Protein AF-A0A165UAQ0-F1 (afdb_monomer_lite)

Radius of gyration: 15.71 Å; chains: 1; bounding box: 30×29×44 Å

Structure (mmCIF, N/CA/C/O backbone):
data_AF-A0A165UAQ0-F1
#
_entry.id   AF-A0A165UAQ0-F1
#
loop_
_atom_site.group_PDB
_atom_site.id
_atom_site.type_symbol
_atom_site.label_atom_id
_atom_site.label_alt_id
_atom_site.label_comp_id
_atom_site.label_asym_id
_atom_site.label_entity_id
_atom_site.label_seq_id
_atom_site.pdbx_PDB_ins_code
_atom_site.Cartn_x
_atom_site.Cartn_y
_atom_site.Cartn_z
_atom_site.occupancy
_atom_site.B_iso_or_equiv
_atom_site.auth_seq_id
_atom_site.auth_comp_id
_atom_site.auth_asym_id
_atom_site.auth_atom_id
_atom_site.pdbx_PDB_model_num
ATOM 1 N N . MET A 1 1 ? -14.335 -1.070 22.738 1.00 68.88 1 MET A N 1
ATOM 2 C CA . MET A 1 1 ? -13.480 0.134 22.756 1.00 68.88 1 MET A CA 1
ATOM 3 C C . MET A 1 1 ? -14.364 1.338 23.028 1.00 68.88 1 MET A C 1
ATOM 5 O O . MET A 1 1 ? -15.412 1.428 22.403 1.00 68.88 1 MET A O 1
ATOM 9 N N . ASN A 1 2 ? -13.967 2.229 23.938 1.00 82.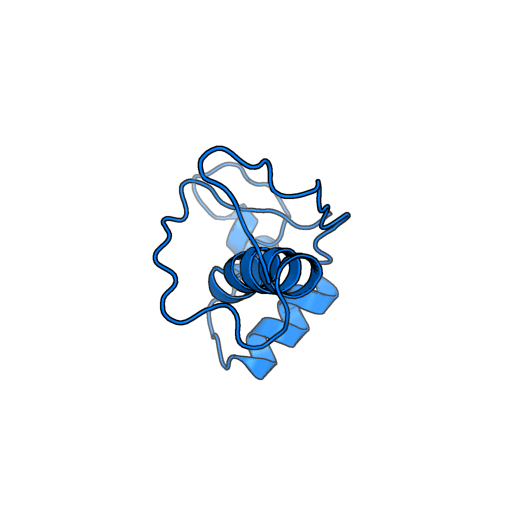25 2 ASN A N 1
ATOM 10 C CA . ASN A 1 2 ? -14.655 3.506 24.138 1.00 82.25 2 ASN A CA 1
ATOM 11 C C . ASN A 1 2 ? -13.946 4.552 23.273 1.00 82.25 2 ASN A C 1
ATOM 13 O O . ASN A 1 2 ? -12.858 4.995 23.628 1.00 82.25 2 ASN A O 1
ATOM 17 N N . CYS A 1 3 ? -14.520 4.878 22.118 1.00 87.69 3 CYS A N 1
ATOM 18 C CA . CYS A 1 3 ? -14.059 5.963 21.255 1.00 87.69 3 CYS A CA 1
ATOM 19 C C . CYS A 1 3 ? -14.945 7.198 21.454 1.00 87.69 3 CYS A C 1
ATOM 21 O O . CYS A 1 3 ? -16.154 7.059 21.649 1.00 87.69 3 CYS A O 1
ATOM 23 N N . VAL A 1 4 ? -14.360 8.393 21.381 1.00 94.56 4 VAL A N 1
ATOM 24 C CA . VAL A 1 4 ? -15.104 9.664 21.397 1.00 94.56 4 VAL A CA 1
ATOM 25 C C . VAL A 1 4 ? -15.021 10.357 20.038 1.00 94.56 4 VAL A C 1
ATOM 27 O O . VAL A 1 4 ? -14.072 10.151 19.281 1.00 94.56 4 VAL A O 1
ATOM 30 N N . GLU A 1 5 ? -16.026 11.167 19.704 1.00 95.62 5 GLU A N 1
ATOM 31 C CA . GLU A 1 5 ? -16.011 11.956 18.470 1.00 95.62 5 GLU A CA 1
ATOM 32 C C . GLU A 1 5 ? -14.790 12.888 18.435 1.00 95.62 5 GLU A C 1
ATOM 34 O O . GLU A 1 5 ? -14.402 13.465 19.450 1.00 95.62 5 GLU A O 1
ATOM 39 N N . GLY A 1 6 ? -14.151 12.995 17.268 1.00 95.38 6 GLY A N 1
ATOM 40 C CA . GLY A 1 6 ? -12.935 13.792 17.086 1.00 95.38 6 GLY A CA 1
ATOM 41 C C . GLY A 1 6 ? -11.661 13.165 17.662 1.00 95.38 6 GLY A C 1
ATOM 42 O O . GLY A 1 6 ? -10.592 13.761 17.542 1.00 95.38 6 GLY A O 1
ATOM 43 N N . GLN A 1 7 ? -11.733 11.969 18.258 1.00 95.25 7 GLN A N 1
ATOM 44 C CA . GLN A 1 7 ? -10.548 11.273 18.748 1.00 95.25 7 GLN A CA 1
ATOM 45 C C . GLN A 1 7 ? -9.581 10.966 17.600 1.00 95.25 7 GLN A C 1
ATOM 47 O O . GLN A 1 7 ? -9.938 10.309 16.621 1.00 95.25 7 GLN A O 1
ATOM 52 N N . ALA A 1 8 ? -8.332 11.402 17.756 1.00 95.44 8 ALA A N 1
ATOM 53 C CA . ALA A 1 8 ? -7.269 11.061 16.826 1.00 95.44 8 ALA A CA 1
ATOM 54 C C . ALA A 1 8 ? -6.953 9.559 16.892 1.00 95.44 8 ALA A C 1
ATOM 56 O O . ALA A 1 8 ? -6.806 8.980 17.974 1.00 95.44 8 ALA A O 1
ATOM 57 N N . ILE A 1 9 ? -6.817 8.940 15.721 1.00 94.88 9 ILE A N 1
ATOM 58 C CA . ILE A 1 9 ? -6.252 7.595 15.596 1.00 94.88 9 ILE A CA 1
ATOM 59 C C . ILE A 1 9 ? -4.730 7.722 15.783 1.00 94.88 9 ILE A C 1
ATOM 61 O O . ILE A 1 9 ? -4.147 8.658 15.228 1.00 94.88 9 ILE A O 1
ATOM 65 N N . PRO A 1 10 ? -4.079 6.834 16.560 1.00 95.44 10 PRO A N 1
ATOM 66 C CA . PRO A 1 10 ? -2.629 6.838 16.707 1.00 95.44 10 PRO A CA 1
ATOM 67 C C . PRO A 1 10 ? -1.914 6.744 15.360 1.00 95.44 10 PRO A C 1
ATOM 69 O O . PRO A 1 10 ? -2.396 6.085 14.437 1.00 95.44 10 PRO A O 1
ATOM 72 N N . GLU A 1 11 ? -0.741 7.370 15.273 1.00 96.69 11 GLU A N 1
ATOM 73 C CA . GLU A 1 11 ? 0.115 7.221 14.102 1.00 96.69 11 GLU A CA 1
ATOM 74 C C . GLU A 1 11 ? 0.480 5.747 13.897 1.00 96.69 11 GLU A C 1
ATOM 76 O O . GLU A 1 11 ? 0.796 5.011 14.836 1.00 96.69 11 GLU A O 1
ATOM 81 N N . TRP A 1 12 ? 0.439 5.327 12.639 1.00 97.12 12 TRP A N 1
ATOM 82 C CA . TRP A 1 12 ? 0.856 4.008 12.208 1.00 97.12 12 TRP A CA 1
ATOM 83 C C . TRP A 1 12 ? 1.593 4.151 10.883 1.00 97.12 12 TRP A C 1
ATOM 85 O O . TRP A 1 12 ? 1.132 4.851 9.980 1.00 97.12 12 TRP A O 1
ATOM 95 N N . VAL A 1 13 ? 2.736 3.482 10.764 1.00 95.25 13 VAL A N 1
ATOM 96 C CA . VAL A 1 13 ? 3.628 3.619 9.613 1.00 95.25 13 VAL A CA 1
ATOM 97 C C . VAL A 1 13 ? 3.862 2.248 8.991 1.00 95.25 13 VAL A C 1
ATOM 99 O O . VAL A 1 13 ? 4.288 1.317 9.672 1.00 95.25 13 VAL A O 1
ATOM 102 N N . MET A 1 14 ? 3.623 2.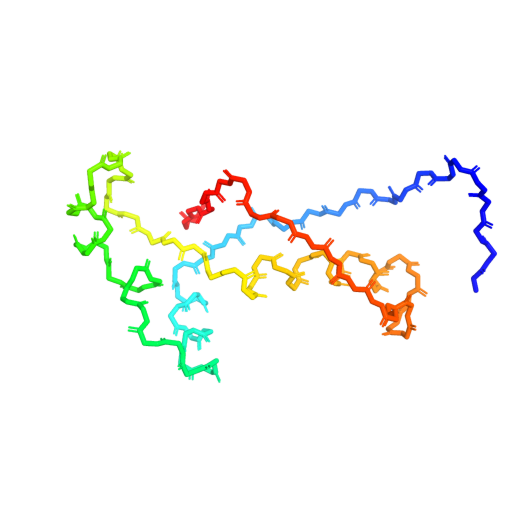141 7.681 1.00 92.94 14 MET A N 1
ATOM 103 C CA . MET A 1 14 ? 4.184 1.072 6.854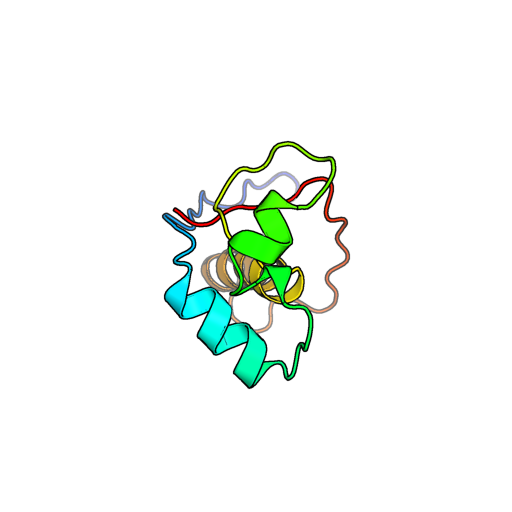 1.00 92.94 14 MET A CA 1
ATOM 104 C C . MET A 1 14 ? 5.539 1.569 6.344 1.00 92.94 14 MET A C 1
ATOM 106 O O . MET A 1 14 ? 5.552 2.431 5.467 1.00 92.94 14 MET A O 1
ATOM 110 N N . PRO A 1 15 ? 6.663 1.098 6.911 1.00 91.88 15 PRO A N 1
ATOM 111 C CA . PRO A 1 15 ? 7.967 1.711 6.669 1.00 91.88 15 PRO A CA 1
ATOM 112 C C . PRO A 1 15 ? 8.440 1.556 5.224 1.00 91.88 15 PRO A C 1
ATOM 114 O O . PRO A 1 15 ? 9.146 2.419 4.719 1.00 91.88 15 PRO A O 1
ATOM 117 N N . GLU A 1 16 ? 8.058 0.465 4.562 1.00 92.00 16 GLU A N 1
ATOM 118 C CA . GLU A 1 16 ? 8.477 0.166 3.198 1.00 92.00 16 GLU A CA 1
ATOM 119 C C . GLU A 1 16 ? 7.504 -0.799 2.516 1.00 92.00 16 GLU A C 1
ATOM 121 O O . GLU A 1 16 ? 6.839 -1.617 3.159 1.00 92.00 16 GLU A O 1
ATOM 126 N N . VAL A 1 17 ? 7.488 -0.763 1.183 1.00 90.94 17 VAL A N 1
ATOM 127 C CA . VAL A 1 17 ? 6.840 -1.786 0.361 1.00 90.94 17 VAL A CA 1
ATOM 128 C C . VAL A 1 17 ? 7.902 -2.478 -0.482 1.00 90.94 17 VAL A C 1
ATOM 130 O O . VAL A 1 17 ? 8.352 -1.959 -1.494 1.00 90.94 17 VAL A O 1
ATOM 133 N N . SER A 1 18 ? 8.332 -3.673 -0.090 1.00 94.00 18 SER A N 1
ATOM 134 C CA . SER A 1 18 ? 9.358 -4.397 -0.850 1.00 94.00 18 SER A CA 1
ATOM 135 C C . SER A 1 18 ? 8.786 -5.025 -2.130 1.00 94.00 18 SER A C 1
ATOM 137 O O . SER A 1 18 ? 7.753 -5.702 -2.070 1.00 94.00 18 SER A O 1
ATOM 139 N N . ALA A 1 19 ? 9.510 -4.926 -3.248 1.00 96.19 19 ALA A N 1
ATOM 140 C CA . ALA A 1 19 ? 9.146 -5.572 -4.516 1.00 96.19 19 ALA A CA 1
ATOM 141 C C . ALA A 1 19 ? 8.963 -7.098 -4.401 1.00 96.19 19 ALA A C 1
ATOM 143 O O . ALA A 1 19 ? 8.074 -7.672 -5.027 1.00 96.19 19 ALA A O 1
ATOM 144 N N . GLU A 1 20 ? 9.765 -7.757 -3.561 1.00 95.69 20 GLU A N 1
ATOM 145 C CA . GLU A 1 20 ? 9.653 -9.198 -3.318 1.00 95.69 20 GLU A CA 1
ATOM 146 C C . GLU A 1 20 ? 8.288 -9.569 -2.718 1.00 95.69 20 GLU A C 1
ATOM 148 O O . GLU A 1 20 ? 7.579 -10.418 -3.260 1.00 95.69 20 GLU A O 1
ATOM 153 N N . ARG A 1 21 ? 7.868 -8.880 -1.646 1.00 93.81 21 ARG A N 1
ATOM 154 C CA . ARG A 1 21 ? 6.552 -9.109 -1.027 1.00 93.81 21 ARG A CA 1
ATOM 155 C C . ARG A 1 21 ? 5.402 -8.790 -1.982 1.00 93.81 21 ARG A C 1
ATOM 157 O O . ARG A 1 21 ? 4.397 -9.495 -1.944 1.00 93.81 21 ARG A O 1
ATOM 164 N N . MET A 1 22 ? 5.544 -7.793 -2.861 1.00 96.56 22 MET A N 1
ATOM 165 C CA . MET A 1 22 ? 4.532 -7.509 -3.888 1.00 96.56 22 MET A CA 1
ATOM 166 C C . MET A 1 22 ? 4.394 -8.659 -4.885 1.00 96.56 22 MET A C 1
ATOM 168 O O . MET A 1 22 ? 3.271 -9.076 -5.167 1.00 96.56 22 MET A O 1
ATOM 172 N N . ARG A 1 23 ? 5.500 -9.249 -5.354 1.00 96.38 23 ARG A N 1
ATOM 173 C CA . ARG A 1 23 ? 5.452 -10.454 -6.199 1.00 96.38 23 ARG A CA 1
ATOM 174 C C . ARG A 1 23 ? 4.773 -11.620 -5.473 1.00 96.38 23 ARG A C 1
ATOM 176 O O . ARG A 1 23 ? 3.913 -12.279 -6.056 1.00 96.38 23 ARG A O 1
ATOM 183 N N . THR A 1 24 ? 5.114 -11.857 -4.207 1.00 95.44 24 THR A N 1
ATOM 184 C CA . THR A 1 24 ? 4.470 -12.903 -3.395 1.00 95.44 24 THR A CA 1
ATOM 185 C C . THR A 1 24 ? 2.970 -12.652 -3.253 1.00 95.44 24 THR A C 1
ATOM 187 O O . THR A 1 24 ? 2.169 -13.570 -3.437 1.00 95.44 24 THR A O 1
ATOM 190 N N . MET A 1 25 ? 2.564 -11.405 -2.999 1.00 94.94 25 MET A N 1
ATOM 191 C CA . MET A 1 25 ? 1.148 -11.074 -2.884 1.00 94.94 25 MET A CA 1
ATOM 192 C C . MET A 1 25 ? 0.384 -11.200 -4.196 1.00 94.94 25 MET A C 1
ATOM 194 O O . MET A 1 25 ? -0.755 -11.658 -4.168 1.00 94.94 25 MET A O 1
ATOM 198 N N . ALA A 1 26 ? 0.989 -10.867 -5.338 1.00 96.31 26 ALA A N 1
ATOM 199 C CA . ALA A 1 26 ? 0.367 -11.106 -6.637 1.00 96.31 26 ALA A CA 1
ATOM 200 C C . ALA A 1 26 ? -0.002 -12.586 -6.817 1.00 96.31 26 ALA A C 1
ATOM 202 O O . ALA A 1 26 ? -1.128 -12.904 -7.200 1.00 96.31 26 ALA A O 1
ATOM 203 N N . ALA A 1 27 ? 0.912 -13.493 -6.458 1.00 95.88 27 ALA A N 1
ATOM 204 C CA . ALA A 1 27 ? 0.661 -14.928 -6.524 1.00 95.88 27 ALA A CA 1
ATOM 205 C C . ALA A 1 27 ? -0.463 -15.370 -5.567 1.00 95.88 27 ALA A C 1
ATOM 207 O O . ALA A 1 27 ? -1.374 -16.082 -5.987 1.00 95.88 27 ALA A O 1
ATOM 208 N N . ILE A 1 28 ? -0.443 -14.914 -4.307 1.00 95.62 28 ILE A N 1
ATOM 209 C CA . ILE A 1 28 ? -1.469 -15.255 -3.300 1.00 95.62 28 ILE A CA 1
ATOM 210 C C . ILE A 1 28 ? -2.858 -14.761 -3.728 1.00 95.62 28 ILE A C 1
ATOM 212 O O . ILE A 1 28 ? -3.841 -15.495 -3.622 1.00 95.62 28 ILE A O 1
ATOM 216 N N . LEU A 1 29 ? -2.947 -13.528 -4.231 1.00 94.88 29 LEU A N 1
ATOM 217 C CA . LEU A 1 29 ? -4.208 -12.931 -4.680 1.00 94.88 29 LEU A CA 1
ATOM 218 C C . LEU A 1 29 ? -4.663 -13.455 -6.042 1.00 94.88 29 LEU A C 1
ATOM 220 O O . LEU A 1 29 ? -5.801 -13.196 -6.429 1.00 94.88 29 LEU A O 1
ATOM 224 N N . ARG A 1 30 ? -3.804 -14.204 -6.749 1.00 96.00 30 ARG A N 1
ATOM 225 C CA . ARG A 1 30 ? -3.996 -14.596 -8.152 1.00 96.00 30 ARG A CA 1
ATOM 226 C C . ARG A 1 30 ? -4.242 -13.373 -9.040 1.00 96.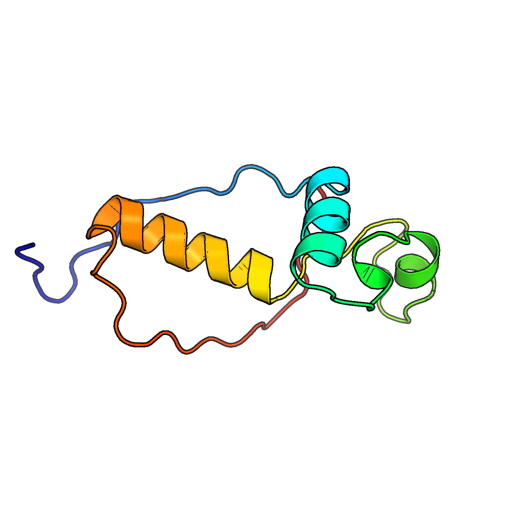00 30 ARG A C 1
ATOM 228 O O . ARG A 1 30 ? -5.089 -13.407 -9.927 1.00 96.00 30 ARG A O 1
ATOM 235 N N . ASP A 1 31 ? -3.510 -12.296 -8.769 1.00 96.31 31 ASP A N 1
ATOM 236 C CA . ASP A 1 31 ? -3.538 -11.064 -9.549 1.00 96.31 31 ASP A CA 1
ATOM 237 C C . ASP A 1 31 ? -2.535 -11.179 -10.712 1.00 96.31 31 ASP A C 1
ATOM 239 O O . ASP A 1 31 ? -1.326 -11.211 -10.464 1.00 96.31 31 ASP A O 1
ATOM 243 N N . PRO A 1 32 ? -2.999 -11.278 -11.974 1.00 96.62 32 PRO A N 1
ATOM 244 C CA . PRO A 1 32 ? -2.131 -11.471 -13.129 1.00 96.62 32 PRO A CA 1
ATOM 245 C C . PRO A 1 32 ? -1.508 -10.164 -13.646 1.00 96.62 32 PRO A C 1
ATOM 247 O O . PRO A 1 32 ? -0.801 -10.204 -14.652 1.00 96.62 32 PRO A O 1
ATOM 250 N N . ASN A 1 33 ? -1.742 -9.016 -13.002 1.00 97.31 33 ASN A N 1
ATOM 251 C CA . ASN A 1 33 ? -1.231 -7.734 -13.471 1.00 97.31 33 ASN A CA 1
ATOM 252 C C . ASN A 1 33 ? 0.301 -7.604 -13.287 1.00 97.31 33 ASN A C 1
ATOM 254 O O . ASN A 1 33 ? 0.771 -7.450 -12.156 1.00 97.31 33 ASN A O 1
ATOM 258 N N . PRO A 1 34 ? 1.099 -7.572 -14.374 1.00 97.50 34 PRO A N 1
ATOM 259 C CA . PRO A 1 34 ? 2.558 -7.630 -14.291 1.00 97.50 34 PRO A CA 1
ATOM 260 C C . PRO A 1 34 ? 3.200 -6.421 -13.612 1.00 97.50 34 PRO A C 1
ATOM 262 O O . PRO A 1 34 ? 4.333 -6.520 -13.147 1.00 97.50 34 PRO A O 1
ATOM 265 N N . LEU A 1 35 ? 2.482 -5.303 -13.474 1.00 97.56 35 LEU A N 1
ATOM 266 C CA . LEU A 1 35 ? 2.991 -4.075 -12.853 1.00 97.56 35 LEU A CA 1
ATOM 267 C C . LEU A 1 35 ? 3.467 -4.267 -11.401 1.00 97.56 35 LEU A C 1
ATOM 269 O O . LEU A 1 35 ? 4.199 -3.431 -10.868 1.00 97.56 35 LEU A O 1
ATOM 273 N N . HIS A 1 36 ? 3.076 -5.371 -10.767 1.00 97.56 36 HIS A N 1
ATOM 274 C CA . HIS A 1 36 ? 3.447 -5.704 -9.398 1.00 97.56 36 HIS A CA 1
ATOM 275 C C . HIS A 1 36 ? 4.775 -6.470 -9.260 1.00 97.56 36 HIS A C 1
ATOM 277 O O . HIS A 1 36 ? 5.269 -6.634 -8.145 1.00 97.56 36 HIS A O 1
ATOM 283 N N . TRP A 1 37 ? 5.367 -6.951 -10.359 1.00 96.81 37 TRP A N 1
ATOM 284 C CA . TRP A 1 37 ? 6.629 -7.711 -10.327 1.00 96.81 37 TRP A CA 1
ATOM 285 C C . TRP A 1 37 ? 7.549 -7.508 -11.533 1.00 96.81 37 TRP A C 1
ATOM 287 O O . TRP A 1 37 ? 8.701 -7.947 -11.489 1.00 96.81 37 TRP A O 1
ATOM 297 N N . ASP A 1 38 ? 7.060 -6.899 -12.609 1.00 97.75 38 ASP A N 1
ATOM 298 C CA . ASP A 1 38 ? 7.805 -6.630 -13.830 1.00 97.75 38 ASP A CA 1
ATOM 299 C C . ASP A 1 38 ? 8.125 -5.132 -13.922 1.00 97.75 38 ASP A C 1
ATOM 301 O O . ASP A 1 38 ? 7.266 -4.288 -14.189 1.00 97.75 38 ASP A O 1
ATOM 305 N N . ARG A 1 39 ? 9.397 -4.804 -13.687 1.00 97.75 39 ARG A N 1
ATOM 306 C CA . ARG A 1 39 ? 9.900 -3.424 -13.727 1.00 97.75 39 ARG A CA 1
ATOM 307 C C . ARG A 1 39 ? 9.932 -2.853 -15.143 1.00 97.75 39 ARG A C 1
ATOM 309 O O . ARG A 1 39 ? 9.874 -1.634 -15.288 1.00 97.75 39 ARG A O 1
ATOM 316 N N . ASP A 1 40 ? 10.049 -3.699 -16.163 1.00 98.25 40 ASP A N 1
ATOM 317 C CA . ASP A 1 40 ? 10.061 -3.264 -17.560 1.00 98.25 40 ASP A CA 1
ATOM 318 C C . ASP A 1 40 ? 8.643 -2.894 -18.000 1.00 98.25 40 ASP A C 1
ATOM 320 O O . ASP A 1 40 ? 8.446 -1.856 -18.634 1.00 98.25 40 ASP A O 1
ATOM 324 N N . ALA A 1 41 ? 7.642 -3.664 -17.559 1.00 97.88 41 ALA A N 1
ATOM 325 C CA . ALA A 1 41 ? 6.234 -3.336 -17.774 1.00 97.88 41 ALA A CA 1
ATOM 326 C C . ALA A 1 41 ? 5.851 -1.976 -17.161 1.00 97.88 41 ALA A C 1
ATOM 328 O O . ALA A 1 41 ? 5.155 -1.187 -17.800 1.00 97.88 41 ALA A O 1
ATOM 329 N N . VAL A 1 42 ? 6.331 -1.666 -15.951 1.00 98.06 42 VAL A N 1
ATOM 330 C CA . VAL A 1 42 ? 6.101 -0.354 -15.314 1.00 98.06 42 VAL A CA 1
ATOM 331 C C . VAL A 1 42 ? 6.850 0.765 -16.035 1.00 98.06 42 VAL A C 1
ATOM 333 O O . VAL A 1 42 ? 6.270 1.822 -16.279 1.00 98.06 42 VAL A O 1
ATOM 336 N N . ALA A 1 43 ? 8.114 0.545 -16.410 1.00 98.00 43 ALA A N 1
ATOM 337 C CA . ALA A 1 43 ? 8.916 1.541 -17.120 1.00 98.00 43 ALA A CA 1
ATOM 338 C C . ALA A 1 43 ? 8.340 1.898 -18.503 1.00 98.00 43 ALA A C 1
ATOM 340 O O . ALA A 1 43 ? 8.540 3.015 -18.975 1.00 98.00 43 ALA A O 1
ATOM 341 N N . ALA A 1 44 ? 7.613 0.971 -19.134 1.00 97.62 44 ALA A N 1
ATOM 342 C CA . ALA A 1 44 ? 6.932 1.187 -20.407 1.00 97.62 44 ALA A CA 1
ATOM 343 C C . ALA A 1 44 ? 5.640 2.021 -20.291 1.00 97.62 44 ALA A C 1
ATOM 345 O O . ALA A 1 44 ? 5.101 2.453 -21.312 1.00 97.62 44 ALA A O 1
ATOM 346 N N . LEU A 1 45 ? 5.122 2.263 -19.078 1.00 96.31 45 LEU A N 1
ATOM 347 C CA . LEU A 1 45 ? 3.942 3.106 -18.890 1.00 96.31 45 LEU A CA 1
ATOM 348 C C . LEU A 1 45 ? 4.255 4.571 -19.242 1.00 96.31 45 LEU A C 1
ATOM 350 O O . LEU A 1 45 ? 5.314 5.084 -18.868 1.00 96.31 45 LEU A O 1
ATOM 354 N N . PRO A 1 46 ? 3.300 5.318 -19.827 1.00 95.69 46 PRO A N 1
ATOM 355 C CA . PRO A 1 46 ? 3.451 6.743 -20.137 1.00 95.69 46 PRO A CA 1
ATOM 356 C C . PRO A 1 46 ? 3.348 7.640 -18.883 1.00 95.69 46 PRO A C 1
ATOM 358 O O . PRO A 1 46 ? 2.817 8.744 -18.938 1.00 95.69 46 PRO A O 1
ATOM 361 N N . LEU A 1 47 ? 3.812 7.148 -17.732 1.00 92.94 47 LEU A N 1
ATOM 362 C CA . LEU A 1 47 ? 3.727 7.793 -16.419 1.00 92.94 47 LEU A CA 1
ATOM 363 C C . LEU A 1 47 ? 5.099 8.205 -15.863 1.00 92.94 47 LEU A C 1
ATOM 365 O O . LEU A 1 47 ? 5.159 8.870 -14.835 1.00 92.94 47 LEU A O 1
ATOM 369 N N . GLY A 1 48 ? 6.202 7.801 -16.506 1.00 94.56 48 GLY A N 1
ATOM 370 C CA . GLY A 1 48 ? 7.554 8.192 -16.084 1.00 94.56 48 GLY A CA 1
ATOM 371 C C . GLY A 1 48 ? 7.988 7.624 -14.726 1.00 94.56 48 GLY A C 1
ATOM 372 O O . GLY A 1 48 ? 8.813 8.225 -14.047 1.00 94.56 48 GLY A O 1
ATOM 373 N N . LEU A 1 49 ? 7.450 6.467 -14.319 1.00 95.38 49 LEU A N 1
ATOM 374 C CA . LEU A 1 49 ? 7.682 5.865 -12.993 1.00 95.38 49 LEU A CA 1
ATOM 375 C C . LEU A 1 49 ? 9.041 5.147 -12.856 1.00 95.38 49 LEU A C 1
ATOM 377 O O . LEU A 1 49 ? 9.412 4.710 -11.766 1.00 95.38 49 LEU A O 1
ATOM 381 N N . GLY A 1 50 ? 9.794 5.025 -13.953 1.00 95.69 50 GLY A N 1
ATOM 382 C CA . GLY A 1 50 ? 11.088 4.346 -13.992 1.00 95.69 50 GLY A CA 1
ATOM 383 C C . GLY A 1 50 ? 10.989 2.830 -13.788 1.00 95.69 50 GLY A C 1
ATOM 384 O O . GLY A 1 50 ? 9.922 2.230 -13.889 1.00 95.69 50 GLY A O 1
ATOM 385 N N . ARG A 1 51 ? 12.132 2.193 -13.498 1.00 97.06 51 ARG A N 1
ATOM 386 C CA . ARG A 1 51 ? 12.246 0.735 -13.284 1.00 97.06 51 ARG A CA 1
ATOM 387 C C . ARG A 1 51 ? 11.795 0.327 -11.875 1.00 97.06 51 ARG A C 1
ATOM 389 O O . ARG A 1 51 ? 12.581 -0.211 -11.091 1.00 97.06 51 ARG A O 1
ATOM 396 N N . ARG A 1 52 ? 10.542 0.615 -11.540 1.00 96.75 52 ARG A N 1
ATOM 397 C CA . ARG A 1 52 ? 9.914 0.342 -10.238 1.00 96.75 52 ARG A CA 1
ATOM 398 C C . ARG A 1 52 ? 8.790 -0.675 -10.386 1.00 96.75 52 ARG A C 1
ATOM 400 O O . ARG A 1 52 ? 8.430 -1.044 -11.494 1.00 96.75 52 ARG A O 1
ATOM 407 N N . THR A 1 53 ? 8.263 -1.151 -9.273 1.00 97.56 53 THR A N 1
ATOM 408 C CA . THR A 1 53 ? 7.038 -1.961 -9.214 1.00 97.56 53 THR A CA 1
ATOM 409 C C . THR A 1 53 ? 5.955 -1.179 -8.492 1.00 97.56 53 THR A C 1
ATOM 411 O O . THR A 1 53 ? 6.260 -0.405 -7.586 1.00 97.56 53 THR A O 1
ATOM 414 N N . ILE A 1 54 ? 4.701 -1.372 -8.889 1.00 97.50 54 ILE A N 1
ATOM 415 C CA . ILE A 1 54 ? 3.546 -0.693 -8.299 1.00 97.50 54 ILE A CA 1
ATOM 416 C C . ILE A 1 54 ? 2.891 -1.618 -7.272 1.00 97.50 54 ILE A C 1
ATOM 418 O O . ILE A 1 54 ? 2.658 -2.789 -7.554 1.00 97.50 54 ILE A O 1
ATOM 422 N N . ASN A 1 55 ? 2.541 -1.094 -6.103 1.00 96.69 55 ASN A N 1
ATOM 423 C CA . ASN A 1 55 ? 1.815 -1.811 -5.061 1.00 96.69 55 ASN A CA 1
ATOM 424 C C . ASN A 1 55 ? 0.381 -2.140 -5.474 1.00 96.69 55 ASN A C 1
ATOM 426 O O . ASN A 1 55 ? -0.335 -1.283 -5.998 1.00 96.69 55 ASN A O 1
ATOM 430 N N . GLN A 1 56 ? -0.054 -3.376 -5.214 1.00 94.06 56 GLN A N 1
ATOM 431 C CA . GLN A 1 56 ? -1.432 -3.790 -5.457 1.00 94.06 56 GLN A CA 1
ATOM 432 C C . GLN A 1 56 ? -2.395 -2.970 -4.602 1.00 94.06 56 GLN A C 1
ATOM 434 O O . GLN A 1 56 ? -2.169 -2.763 -3.408 1.00 94.06 56 GLN A O 1
ATOM 439 N N . GLY A 1 57 ? -3.545 -2.613 -5.175 1.00 92.25 57 GLY A N 1
ATOM 440 C CA . GLY A 1 57 ? -4.622 -1.973 -4.423 1.00 92.25 57 GLY A CA 1
ATOM 441 C C . GLY A 1 57 ? -5.025 -2.758 -3.161 1.00 92.25 57 GLY A C 1
ATOM 442 O O . GLY A 1 57 ? -5.043 -2.178 -2.075 1.00 92.25 57 GLY A O 1
ATOM 443 N N . PRO A 1 58 ? -5.293 -4.077 -3.250 1.00 91.38 58 PRO A N 1
ATOM 444 C CA . PRO A 1 58 ? -5.562 -4.907 -2.074 1.00 91.38 58 PRO A CA 1
ATOM 445 C C . PRO A 1 58 ? -4.458 -4.895 -1.005 1.00 91.38 58 PRO A C 1
ATOM 447 O O . PRO A 1 58 ? -4.764 -4.953 0.185 1.00 91.38 58 PRO A O 1
ATOM 450 N N . LEU A 1 59 ? -3.185 -4.782 -1.393 1.00 91.69 59 LEU A N 1
ATOM 451 C CA . LEU A 1 59 ? -2.087 -4.690 -0.432 1.00 91.69 59 LEU A CA 1
ATOM 452 C C . LEU A 1 59 ? -2.079 -3.309 0.250 1.00 91.69 59 LEU A C 1
ATOM 454 O O . LEU A 1 59 ? -2.004 -3.244 1.475 1.00 91.69 59 LEU A O 1
ATOM 458 N N . GLY A 1 60 ? -2.304 -2.223 -0.495 1.00 91.31 60 GLY A N 1
ATOM 459 C CA . GLY A 1 60 ? -2.513 -0.885 0.075 1.00 91.31 60 GLY A CA 1
ATOM 460 C C . GLY A 1 60 ? -3.718 -0.798 1.028 1.00 91.31 60 GLY A C 1
ATOM 461 O O . GLY A 1 60 ? -3.620 -0.190 2.092 1.00 91.31 60 GLY A O 1
ATOM 462 N N . LEU A 1 61 ? -4.833 -1.467 0.700 1.00 94.06 61 LEU A N 1
ATOM 463 C CA . LEU A 1 61 ? -6.004 -1.601 1.582 1.00 94.06 61 LEU A CA 1
ATOM 464 C C . LEU A 1 61 ? -5.624 -2.223 2.929 1.00 94.06 61 LEU A C 1
ATOM 466 O O . LEU A 1 61 ? -6.072 -1.764 3.980 1.00 94.06 61 LEU A O 1
ATOM 470 N N . SER A 1 62 ? -4.805 -3.279 2.889 1.00 93.31 62 SER A N 1
ATOM 471 C CA . SER A 1 62 ? -4.428 -4.038 4.081 1.00 93.31 62 SER A CA 1
ATOM 472 C C . SER A 1 62 ? -3.669 -3.195 5.107 1.00 93.31 62 SER A C 1
ATOM 474 O O . SER A 1 62 ? -3.763 -3.466 6.298 1.00 93.31 62 SER A O 1
ATOM 476 N N . TYR A 1 63 ? -2.981 -2.132 4.684 1.00 94.00 63 TYR A N 1
ATOM 477 C CA . TYR A 1 63 ? -2.289 -1.225 5.600 1.00 94.00 63 TYR A CA 1
ATOM 478 C C . TYR A 1 63 ? -3.277 -0.466 6.483 1.00 94.00 63 TYR A C 1
ATOM 480 O O . TYR A 1 63 ? -3.096 -0.402 7.696 1.00 94.00 63 TYR A O 1
ATOM 488 N N . MET A 1 64 ? -4.375 0.015 5.896 1.00 95.38 64 MET A N 1
ATOM 489 C CA . MET A 1 64 ? -5.448 0.661 6.653 1.00 95.38 64 MET A CA 1
ATOM 490 C C . MET A 1 64 ? -6.160 -0.329 7.574 1.00 95.38 64 MET A C 1
ATOM 492 O O . MET A 1 64 ? -6.491 0.017 8.705 1.00 95.38 64 MET A O 1
ATOM 496 N N . VAL A 1 65 ? -6.352 -1.572 7.122 1.00 96.94 65 VAL A N 1
ATOM 497 C CA . VAL A 1 65 ? -6.897 -2.650 7.962 1.00 96.94 65 VAL A CA 1
ATOM 498 C C . VAL A 1 65 ? -5.982 -2.919 9.158 1.00 96.94 65 VAL A C 1
ATOM 500 O O . VAL A 1 65 ? -6.456 -2.933 10.289 1.00 96.94 65 VAL A O 1
ATOM 503 N N . ASN A 1 66 ? -4.673 -3.052 8.936 1.00 96.38 66 ASN A N 1
ATOM 504 C CA . ASN A 1 66 ? -3.691 -3.290 9.993 1.00 96.38 66 ASN A CA 1
ATOM 505 C C . ASN A 1 66 ? -3.619 -2.127 10.987 1.00 96.38 66 ASN A C 1
ATOM 507 O O . ASN A 1 66 ? -3.615 -2.369 12.191 1.00 96.38 66 ASN A O 1
ATOM 511 N N . MET A 1 67 ? -3.617 -0.880 10.505 1.00 97.31 67 MET A N 1
ATOM 512 C CA . MET A 1 67 ? -3.689 0.314 11.353 1.00 97.31 67 MET A CA 1
ATOM 513 C C . MET A 1 67 ? -4.946 0.294 12.235 1.00 97.31 67 MET A C 1
ATOM 515 O O . MET A 1 67 ? -4.859 0.467 13.450 1.00 97.31 67 MET A O 1
ATOM 519 N N . LEU A 1 68 ? -6.121 0.063 11.639 1.00 96.12 68 LEU A N 1
ATOM 520 C CA . LEU A 1 68 ? -7.390 0.047 12.369 1.00 96.12 68 LEU A CA 1
ATOM 521 C C . LEU A 1 68 ? -7.470 -1.121 13.355 1.00 96.12 68 LEU A C 1
ATOM 523 O O . LEU A 1 68 ? -7.979 -0.940 14.456 1.00 96.12 68 LEU A O 1
ATOM 527 N N . HIS A 1 69 ? -6.933 -2.290 13.005 1.00 96.50 69 HIS A N 1
ATOM 528 C CA . HIS A 1 69 ? -6.855 -3.432 13.914 1.00 96.50 69 HIS A CA 1
ATOM 529 C C . HIS A 1 69 ? -5.888 -3.183 15.073 1.00 96.50 69 HIS A C 1
ATOM 531 O O . HIS A 1 69 ? -6.205 -3.541 16.205 1.00 96.50 69 HIS A O 1
ATOM 537 N N . ALA A 1 70 ? -4.743 -2.542 14.819 1.00 96.12 70 ALA A N 1
ATOM 538 C CA . ALA A 1 70 ? -3.792 -2.165 15.864 1.00 96.12 70 ALA A CA 1
ATOM 539 C C . ALA A 1 70 ? -4.400 -1.163 16.856 1.00 96.12 70 ALA A C 1
ATOM 541 O O . ALA A 1 70 ? -4.107 -1.219 18.048 1.00 96.12 70 ALA A O 1
ATOM 542 N N . TRP A 1 71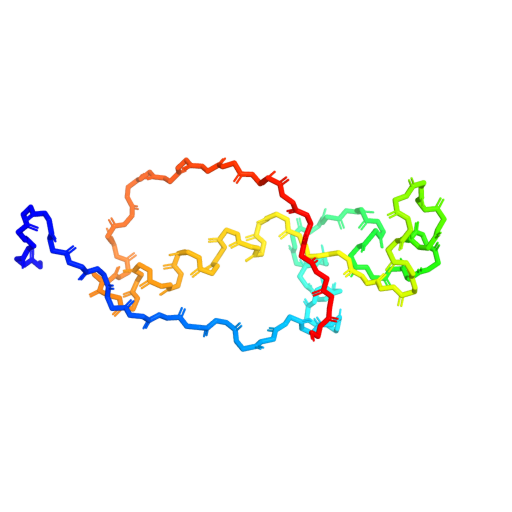 ? -5.267 -0.270 16.377 1.00 95.25 71 TRP A N 1
ATOM 543 C CA . TRP A 1 71 ? -5.954 0.696 17.224 1.00 95.25 71 TRP A CA 1
ATOM 544 C C . TRP A 1 71 ? -7.166 0.096 17.952 1.00 95.25 71 TRP A C 1
ATOM 546 O O . TRP A 1 71 ? -7.238 0.165 19.176 1.00 95.25 71 TRP A O 1
ATOM 556 N N . ALA A 1 72 ? -8.118 -0.481 17.216 1.00 95.19 72 ALA A N 1
ATOM 557 C CA . ALA A 1 72 ? -9.466 -0.801 17.695 1.00 95.19 72 ALA A CA 1
ATOM 558 C C . ALA A 1 72 ? -9.768 -2.304 17.835 1.00 95.19 72 ALA A C 1
ATOM 560 O O . ALA A 1 72 ? -10.838 -2.666 18.331 1.00 95.19 72 ALA A O 1
ATOM 561 N N . GLY A 1 73 ? -8.829 -3.172 17.449 1.00 95.56 73 GLY A N 1
ATOM 562 C CA . GLY A 1 73 ? -8.964 -4.627 17.497 1.00 95.56 73 GLY A CA 1
ATOM 563 C C . GLY A 1 73 ? -9.431 -5.264 16.177 1.00 95.56 73 GLY A C 1
ATOM 564 O O . GLY A 1 73 ? -9.874 -4.568 15.261 1.00 95.56 73 GLY A O 1
ATOM 565 N N . PRO A 1 74 ? -9.334 -6.602 16.064 1.00 96.25 74 PRO A N 1
ATOM 566 C CA . PRO A 1 74 ? -9.508 -7.337 14.804 1.00 96.25 74 PRO A CA 1
ATOM 567 C C . PRO A 1 74 ? -10.940 -7.337 14.246 1.00 96.25 74 PRO A C 1
ATOM 569 O O . PRO A 1 74 ? -11.126 -7.527 13.050 1.00 96.25 74 PRO A O 1
ATOM 572 N N . ASP A 1 75 ? -11.947 -7.093 15.085 1.00 95.62 75 ASP A N 1
ATOM 573 C CA . ASP A 1 75 ? -13.363 -7.104 14.683 1.00 95.62 75 ASP A CA 1
ATOM 574 C C . ASP A 1 75 ? -13.927 -5.692 14.441 1.00 95.62 75 ASP A C 1
ATOM 576 O O . ASP A 1 75 ? -15.133 -5.504 14.269 1.00 95.62 75 ASP A O 1
ATOM 580 N N . ALA A 1 76 ? -13.070 -4.665 14.445 1.00 94.81 76 ALA A N 1
ATOM 581 C CA . ALA A 1 76 ? -13.496 -3.267 14.402 1.00 94.81 76 ALA A CA 1
ATOM 582 C C . ALA A 1 76 ? -14.047 -2.819 13.034 1.00 94.81 76 ALA A C 1
ATOM 584 O O . ALA A 1 76 ? -14.705 -1.780 12.937 1.00 94.81 76 ALA A O 1
ATOM 585 N N . ILE A 1 77 ? -13.788 -3.574 11.961 1.00 95.81 77 ILE A N 1
ATOM 586 C CA . ILE A 1 77 ? -14.115 -3.168 10.591 1.00 95.81 77 ILE A CA 1
ATOM 587 C C . ILE A 1 77 ? -15.345 -3.923 10.088 1.00 95.81 77 ILE A C 1
ATOM 589 O O . ILE A 1 77 ? -15.275 -5.087 9.708 1.00 95.81 77 ILE A O 1
ATOM 593 N N . ARG A 1 78 ? -16.480 -3.222 9.988 1.00 96.56 78 ARG A N 1
ATOM 594 C CA . ARG A 1 78 ? -17.694 -3.752 9.337 1.00 96.56 78 ARG A CA 1
ATOM 595 C C . ARG A 1 78 ? -17.746 -3.468 7.834 1.00 96.56 78 ARG A C 1
ATOM 597 O O . ARG A 1 78 ? -18.306 -4.248 7.069 1.00 96.56 78 ARG A O 1
ATOM 604 N N . ARG A 1 79 ? -17.236 -2.309 7.413 1.00 96.88 79 ARG A N 1
ATOM 605 C CA . ARG A 1 79 ? -17.227 -1.855 6.017 1.00 96.88 79 ARG A CA 1
ATOM 606 C C . ARG A 1 79 ? -16.104 -0.847 5.826 1.00 96.88 79 ARG A C 1
ATOM 608 O O . ARG A 1 79 ? -16.015 0.106 6.592 1.00 96.88 79 ARG A O 1
ATOM 615 N N . LEU A 1 80 ? -15.316 -1.025 4.772 1.00 94.94 80 LEU A N 1
ATOM 616 C CA . LEU A 1 80 ? -14.272 -0.089 4.373 1.00 94.94 80 LEU A CA 1
ATOM 617 C C . LEU A 1 80 ? -14.501 0.309 2.915 1.00 94.94 80 LEU A C 1
ATOM 619 O O . LEU A 1 80 ? -14.630 -0.543 2.040 1.00 94.94 80 LEU A O 1
ATOM 623 N N . VAL A 1 81 ? -14.608 1.613 2.672 1.00 95.12 81 VAL A N 1
ATOM 624 C CA . VAL A 1 81 ? -14.720 2.197 1.334 1.00 95.12 81 VAL A CA 1
ATOM 625 C C . VAL A 1 81 ? -13.537 3.124 1.164 1.00 95.12 81 VAL A C 1
ATOM 627 O O . VAL A 1 81 ? -13.305 3.985 2.007 1.00 95.12 81 VAL A O 1
ATOM 630 N N . MET A 1 82 ? -12.800 2.956 0.076 1.00 91.69 82 MET A N 1
ATOM 631 C CA . MET A 1 82 ? -11.647 3.793 -0.207 1.00 91.69 82 MET A CA 1
ATOM 632 C C . MET A 1 82 ? -11.514 4.066 -1.698 1.00 91.69 82 MET A C 1
ATOM 634 O O . MET A 1 82 ? -12.062 3.354 -2.541 1.00 91.69 82 MET A O 1
ATOM 638 N N . ARG A 1 83 ? -10.741 5.101 -2.005 1.00 93.44 83 ARG A N 1
ATOM 639 C CA . ARG A 1 83 ? -10.284 5.439 -3.348 1.00 93.44 83 ARG A CA 1
ATOM 640 C C . ARG A 1 83 ? -8.763 5.395 -3.343 1.00 93.44 83 ARG A C 1
ATOM 642 O O . ARG A 1 83 ? -8.154 5.841 -2.378 1.00 93.44 83 ARG A O 1
ATOM 649 N N . PHE A 1 84 ? -8.174 4.917 -4.431 1.00 92.00 84 PHE A N 1
ATOM 650 C CA . PHE A 1 84 ? -6.734 4.989 -4.664 1.00 92.00 84 PHE A CA 1
ATOM 651 C C . PHE A 1 84 ? -6.433 6.211 -5.533 1.00 92.00 84 PHE A C 1
ATOM 653 O O . PHE A 1 84 ? -6.691 6.165 -6.736 1.00 92.00 84 PHE A O 1
ATOM 660 N N . PRO A 1 85 ? -5.970 7.332 -4.958 1.00 91.69 85 PRO A N 1
ATOM 661 C CA . PRO A 1 85 ? -5.738 8.544 -5.734 1.00 91.69 85 PRO A CA 1
ATOM 662 C C . PRO A 1 85 ? -4.434 8.498 -6.536 1.00 91.69 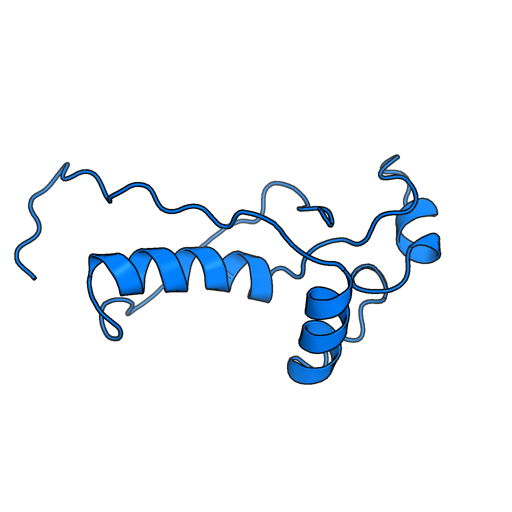85 PRO A C 1
ATOM 664 O O . PRO A 1 85 ? -4.321 9.234 -7.511 1.00 91.69 85 PRO A O 1
ATOM 667 N N . GLN A 1 86 ? -3.455 7.690 -6.115 1.00 92.06 86 GLN A N 1
ATOM 668 C CA . GLN A 1 86 ? -2.108 7.602 -6.684 1.00 92.06 86 GLN A CA 1
ATOM 669 C C . GLN A 1 86 ? -1.556 6.178 -6.549 1.00 92.06 86 GLN A C 1
ATOM 671 O O . GLN A 1 86 ? -2.056 5.379 -5.754 1.00 92.06 86 GLN A O 1
ATOM 676 N N . VAL A 1 87 ? -0.512 5.880 -7.324 1.00 94.31 87 VAL A N 1
ATOM 677 C CA . VAL A 1 87 ? 0.259 4.637 -7.205 1.00 94.31 87 VAL A CA 1
ATOM 678 C C . VAL A 1 87 ? 1.227 4.712 -6.023 1.00 94.31 87 VAL A C 1
ATOM 680 O O . VAL A 1 87 ? 1.707 5.786 -5.671 1.00 94.31 87 VAL A O 1
ATOM 683 N N . VAL A 1 88 ? 1.541 3.559 -5.436 1.00 95.25 88 VAL A N 1
ATOM 684 C CA . VAL A 1 88 ? 2.602 3.405 -4.429 1.00 95.25 88 VAL A CA 1
ATOM 685 C C . VAL A 1 88 ? 3.694 2.541 -5.052 1.00 95.25 88 VAL A C 1
ATOM 687 O O . VAL A 1 88 ? 3.373 1.522 -5.658 1.00 95.25 88 VAL A O 1
ATOM 690 N N . LEU A 1 89 ? 4.956 2.961 -4.961 1.00 96.38 89 LEU A N 1
ATOM 691 C CA . LEU A 1 89 ? 6.102 2.286 -5.586 1.00 96.38 89 LEU A CA 1
ATOM 692 C C . LEU A 1 89 ? 6.910 1.486 -4.549 1.00 96.38 89 LEU A C 1
ATOM 694 O O . LEU A 1 89 ? 6.721 1.677 -3.354 1.00 96.38 89 LEU A O 1
ATOM 698 N N . ASP A 1 90 ? 7.797 0.592 -4.999 1.00 95.19 90 ASP A N 1
ATOM 699 C CA . ASP A 1 90 ? 8.641 -0.242 -4.123 1.00 95.19 90 ASP A CA 1
ATOM 700 C C . ASP A 1 90 ? 9.787 0.501 -3.436 1.00 95.19 90 ASP A C 1
ATOM 702 O O . ASP A 1 90 ? 10.559 1.144 -4.134 1.00 95.19 90 ASP A O 1
ATOM 706 N N . GLY A 1 91 ? 10.016 0.290 -2.142 1.00 90.25 91 GLY A N 1
ATOM 707 C CA . GLY A 1 91 ? 11.022 1.028 -1.355 1.00 90.25 91 GLY A CA 1
ATOM 708 C C . GLY A 1 91 ? 10.567 2.434 -0.995 1.00 90.25 91 GLY A C 1
ATOM 709 O O . GLY A 1 91 ? 11.457 3.268 -0.736 1.00 90.25 91 GLY A O 1
#

Secondary structure (DSSP, 8-state):
----TTPPPPP-------HHHHHHHHHHHT---GGGT-HHHHHTSTT---S--BPPHHHHHHHHHHHHHHHH-TT--S-------S--B--

Foldseek 3Di:
DDDDPPDDQDDDDPPWAALVVQVVVCVVVVPPDCLSNAQVVVCPDPPNPHSWHWHDPVVVVVSVQVSCCVRPNNVRDPDDDDDDPDTDTGD

pLDDT: mean 94.79, std 3.66, range [68.88, 98.25]

Sequence (91 aa):
MNCVEGQAIPEWVMPEVSAERMRTMAAILRDPNPLHWDRDAVAALPLGLGRRTINQGPLGLSYMVNMLHAWAGPDAIRRLVMRFPQVVLDG